Protein AF-A0A2N2IID2-F1 (afdb_monomer_lite)

Foldseek 3Di:
DAEPCRLVPWDFDDWQVVEDPQWTWEFDDYPPDPGTTTTTDGHDAAPFDFQAFDDALRNENGSAFDADPPDTTTRKHADPALVREDPPQSGQDDDPVGTMGYGDDDD

Radius of gyration: 13.84 Å; chains: 1; bounding box: 37×25×39 Å

pLDDT: mean 86.74, std 11.76, range [44.66, 97.44]

Sequence (107 aa):
TLPADTCGDLTECVESADCPSGFRCENLPVDGETFARACCMEGPRGCGAFGTACADEFDCDSGLCIARNDGQTYCTHQCDGPEDCADPIAECGDLFIMMVCVEPGAK

Structure (mmCIF, N/CA/C/O backbone):
data_AF-A0A2N2IID2-F1
#
_entry.id   AF-A0A2N2IID2-F1
#
loop_
_atom_site.group_PDB
_atom_site.id
_atom_site.type_symbol
_atom_site.label_atom_id
_atom_site.label_alt_id
_atom_site.label_comp_id
_atom_site.label_asym_id
_atom_site.label_entity_id
_atom_site.label_seq_id
_atom_site.pdbx_PDB_ins_code
_atom_site.Cartn_x
_atom_site.Cartn_y
_atom_site.Cartn_z
_atom_site.occupancy
_atom_site.B_iso_or_equiv
_atom_site.auth_seq_id
_atom_site.auth_comp_id
_atom_site.auth_asym_id
_atom_site.auth_atom_id
_atom_site.pdbx_PDB_model_num
ATOM 1 N N . THR A 1 1 ? 18.925 -0.065 -5.309 1.00 52.34 1 THR A N 1
ATOM 2 C CA . THR A 1 1 ? 18.105 1.126 -5.566 1.00 52.34 1 THR A CA 1
ATOM 3 C C . THR A 1 1 ? 18.056 1.356 -7.059 1.00 52.34 1 THR A C 1
ATOM 5 O O . THR A 1 1 ? 19.009 0.999 -7.750 1.00 52.34 1 THR A O 1
ATOM 8 N N . LEU A 1 2 ? 16.911 1.820 -7.553 1.00 58.31 2 LEU A N 1
ATOM 9 C CA . LEU A 1 2 ? 16.680 2.079 -8.975 1.00 58.31 2 LEU A CA 1
ATOM 10 C C . LEU A 1 2 ? 17.053 3.539 -9.324 1.00 58.31 2 LEU A C 1
ATOM 12 O O . LEU A 1 2 ? 17.010 4.387 -8.428 1.00 58.31 2 LEU A O 1
ATOM 16 N N . PRO A 1 3 ? 17.443 3.833 -10.585 1.00 59.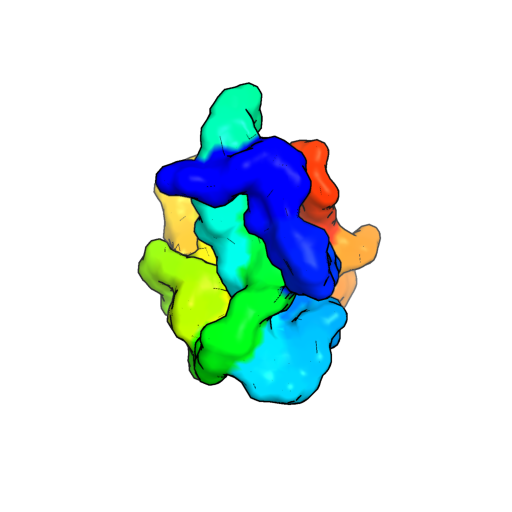91 3 PRO A N 1
ATOM 17 C CA . PRO A 1 3 ? 17.707 5.202 -11.055 1.00 59.91 3 PRO A CA 1
ATOM 18 C C . PRO A 1 3 ? 16.477 6.127 -10.909 1.00 59.91 3 PRO A C 1
ATOM 20 O O . PRO A 1 3 ? 15.365 5.640 -10.755 1.00 59.91 3 PRO A O 1
ATOM 23 N N . ALA A 1 4 ? 16.681 7.454 -10.937 1.00 52.62 4 ALA A N 1
ATOM 24 C CA . ALA A 1 4 ? 15.683 8.497 -10.602 1.00 52.62 4 ALA A CA 1
ATOM 25 C C . ALA A 1 4 ? 14.405 8.503 -11.478 1.00 52.62 4 ALA A C 1
ATOM 27 O O . ALA A 1 4 ? 13.360 9.047 -11.117 1.00 52.62 4 ALA A O 1
ATOM 28 N N . ASP A 1 5 ? 14.492 7.883 -12.641 1.00 61.06 5 ASP A N 1
ATOM 29 C CA . ASP A 1 5 ? 13.422 7.462 -13.528 1.00 61.06 5 ASP A CA 1
ATOM 30 C C . ASP A 1 5 ? 12.863 6.122 -13.020 1.00 61.06 5 ASP A C 1
ATOM 32 O O . ASP A 1 5 ? 12.938 5.108 -13.692 1.00 61.06 5 ASP A O 1
ATOM 36 N N . THR A 1 6 ? 12.361 6.103 -11.784 1.00 61.69 6 THR A N 1
ATOM 37 C CA . THR A 1 6 ? 12.287 4.903 -10.929 1.00 61.69 6 THR A CA 1
ATOM 38 C C . THR A 1 6 ? 11.333 3.808 -11.377 1.00 61.69 6 THR A C 1
ATOM 40 O O . THR A 1 6 ? 11.614 2.631 -11.162 1.00 61.69 6 THR A O 1
ATOM 43 N N . CYS A 1 7 ? 10.229 4.156 -12.030 1.00 66.31 7 CYS A N 1
ATOM 44 C CA . CYS A 1 7 ? 9.430 3.142 -12.712 1.00 66.31 7 CYS A CA 1
ATOM 45 C C . CYS A 1 7 ? 10.040 2.777 -14.083 1.00 66.31 7 CYS A C 1
ATOM 47 O O . CYS A 1 7 ? 9.710 1.749 -14.656 1.00 66.31 7 CYS A O 1
ATOM 49 N N . GLY A 1 8 ? 10.978 3.560 -14.612 1.00 66.56 8 GLY A N 1
ATOM 50 C CA . GLY A 1 8 ? 11.565 3.386 -15.938 1.00 66.56 8 GLY A CA 1
ATOM 51 C C . GLY A 1 8 ? 10.488 3.533 -17.007 1.00 66.56 8 GLY A C 1
ATOM 52 O O . GLY A 1 8 ? 9.829 4.566 -17.089 1.00 66.56 8 GLY A O 1
ATOM 53 N N . ASP A 1 9 ? 10.282 2.467 -17.780 1.00 62.78 9 ASP A N 1
ATOM 54 C CA . ASP A 1 9 ? 9.164 2.318 -18.724 1.00 62.78 9 ASP A CA 1
ATOM 55 C C . ASP A 1 9 ? 7.850 1.855 -18.050 1.00 62.78 9 ASP A C 1
ATOM 57 O O . ASP A 1 9 ? 6.824 1.707 -18.718 1.00 62.78 9 ASP A O 1
ATOM 61 N N . LEU A 1 10 ? 7.865 1.564 -16.745 1.00 67.00 10 LEU A N 1
ATOM 62 C CA . LEU A 1 10 ? 6.700 1.094 -15.995 1.00 67.00 10 LEU A CA 1
ATOM 63 C C . LEU A 1 10 ? 5.790 2.258 -15.596 1.00 67.00 10 LEU A C 1
ATOM 65 O O . LEU A 1 10 ? 6.202 3.410 -15.473 1.00 67.00 10 LEU A O 1
ATOM 69 N N . THR A 1 11 ? 4.519 1.935 -15.381 1.00 80.75 11 THR A N 1
ATOM 70 C CA . THR A 1 11 ? 3.489 2.899 -14.978 1.00 80.75 11 THR A CA 1
ATOM 71 C C . THR A 1 11 ? 3.502 3.070 -13.460 1.00 80.75 11 THR A C 1
ATOM 73 O O . THR A 1 11 ? 3.574 2.077 -12.736 1.00 80.75 11 THR A O 1
ATOM 76 N N . GLU A 1 12 ? 3.446 4.314 -12.983 1.00 87.00 12 GLU A N 1
ATOM 77 C CA . GLU A 1 12 ? 3.178 4.608 -11.569 1.00 87.00 12 GLU A CA 1
ATOM 78 C C . GLU A 1 12 ? 1.774 4.128 -11.194 1.00 87.00 12 GLU A C 1
ATOM 80 O O . GLU A 1 12 ? 0.855 4.171 -12.012 1.00 87.00 12 GLU A O 1
ATOM 85 N N . CYS A 1 13 ? 1.604 3.677 -9.961 1.00 89.75 13 CYS A N 1
ATOM 86 C CA . CYS A 1 13 ? 0.326 3.183 -9.462 1.00 89.75 13 CYS A CA 1
ATOM 87 C C . CYS A 1 13 ? 0.104 3.635 -8.030 1.00 89.75 13 CYS A C 1
ATOM 89 O O . CYS A 1 13 ? 1.043 4.027 -7.337 1.00 89.75 13 CYS A O 1
ATOM 91 N N . VAL A 1 14 ? -1.143 3.551 -7.586 1.00 89.19 14 VAL A N 1
ATOM 92 C CA . VAL A 1 14 ? -1.470 3.631 -6.170 1.00 89.19 14 VAL A CA 1
ATOM 93 C C . VAL A 1 14 ? -1.837 2.252 -5.648 1.00 89.19 14 VAL 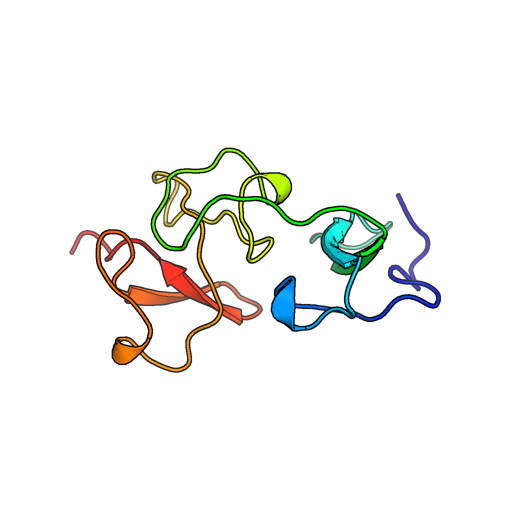A C 1
ATOM 95 O O . VAL A 1 14 ? -1.305 1.817 -4.633 1.00 89.19 14 VAL A O 1
ATOM 98 N N . GLU A 1 15 ? -2.699 1.541 -6.360 1.00 92.81 15 GLU A N 1
ATOM 99 C CA . GLU A 1 15 ? -3.096 0.183 -6.030 1.00 92.81 15 GLU A CA 1
ATOM 100 C C . GLU A 1 15 ? -2.964 -0.733 -7.241 1.00 92.81 15 GLU A C 1
ATOM 102 O O . GLU A 1 15 ? -2.853 -0.320 -8.395 1.00 92.81 15 GLU A O 1
ATOM 107 N N . SER A 1 16 ? -2.969 -2.036 -6.994 1.00 94.44 16 SER A N 1
ATOM 108 C CA . SER A 1 16 ? -2.818 -3.035 -8.045 1.00 94.44 16 SER A CA 1
ATOM 109 C C . SER A 1 16 ? -3.938 -2.954 -9.082 1.00 94.44 16 SER A C 1
ATOM 111 O O . SER A 1 16 ? -3.722 -3.377 -10.214 1.00 94.44 16 SER A O 1
ATOM 113 N N . ALA A 1 17 ? -5.108 -2.400 -8.742 1.00 92.19 17 ALA A N 1
ATOM 114 C CA . ALA A 1 17 ? -6.193 -2.169 -9.693 1.00 92.19 17 ALA A CA 1
ATOM 115 C C . ALA A 1 17 ? -5.838 -1.142 -10.786 1.00 92.19 17 ALA A C 1
ATOM 117 O O . ALA A 1 17 ? -6.350 -1.273 -11.899 1.00 92.19 17 ALA A O 1
ATOM 118 N N . ASP A 1 18 ? -4.909 -0.216 -10.520 1.00 91.56 18 ASP A N 1
ATOM 119 C CA . ASP A 1 18 ? -4.391 0.740 -11.512 1.00 91.56 18 ASP A CA 1
ATOM 120 C C . ASP A 1 18 ? -3.510 0.063 -12.568 1.00 91.56 18 ASP A C 1
ATOM 122 O O . ASP A 1 18 ? -3.280 0.593 -13.658 1.00 91.56 18 ASP A O 1
ATOM 126 N N . CYS A 1 19 ? -3.002 -1.129 -12.252 1.00 91.94 19 CYS A N 1
ATOM 127 C CA . CYS A 1 19 ? -2.072 -1.849 -13.097 1.00 91.94 19 CYS A CA 1
ATOM 128 C C . CYS A 1 19 ? -2.776 -2.774 -14.103 1.00 91.94 19 CYS A C 1
ATOM 130 O O . CYS A 1 19 ? -3.820 -3.369 -13.801 1.00 91.94 19 CYS A O 1
ATOM 132 N N . PRO A 1 20 ? -2.168 -2.994 -15.287 1.00 91.38 20 PRO A N 1
ATOM 133 C CA . PRO A 1 20 ? -2.634 -3.997 -16.237 1.00 91.38 20 PRO A CA 1
ATOM 134 C C . PRO A 1 20 ? -2.762 -5.397 -15.617 1.00 91.38 20 PRO A C 1
ATOM 136 O O . PRO A 1 20 ? -2.134 -5.735 -14.612 1.00 91.38 20 PRO A O 1
ATOM 139 N N . SER A 1 21 ? -3.550 -6.261 -16.258 1.00 89.50 21 SER A N 1
ATOM 140 C CA . SER A 1 21 ? -3.647 -7.664 -15.841 1.00 89.50 21 SER A CA 1
ATOM 141 C C . SER A 1 21 ? -2.274 -8.349 -15.891 1.00 89.50 21 SER A C 1
ATOM 143 O O . SER A 1 21 ? -1.535 -8.182 -16.859 1.00 89.50 21 SER A O 1
ATOM 145 N N . GLY A 1 22 ? -1.945 -9.123 -14.851 1.00 88.69 22 GLY A N 1
ATOM 146 C CA . GLY A 1 22 ? -0.627 -9.751 -14.684 1.00 88.69 22 GLY A CA 1
ATOM 147 C C . GLY A 1 22 ? 0.411 -8.878 -13.968 1.00 88.69 22 GLY A C 1
ATOM 148 O O . GLY A 1 22 ? 1.543 -9.324 -13.790 1.00 88.69 22 GLY A O 1
ATOM 149 N N . PHE A 1 23 ? 0.027 -7.671 -13.543 1.00 93.44 23 PHE A N 1
ATOM 150 C CA . PHE A 1 23 ? 0.863 -6.752 -12.775 1.00 93.44 23 PHE A CA 1
ATOM 151 C C . PHE A 1 23 ? 0.241 -6.452 -11.403 1.00 93.44 23 PHE A C 1
ATOM 153 O O . PHE A 1 23 ? -0.983 -6.527 -11.213 1.00 93.44 23 PHE A O 1
ATOM 160 N N . ARG A 1 24 ? 1.109 -6.079 -10.460 1.00 94.19 24 ARG A N 1
ATOM 161 C CA . ARG A 1 24 ? 0.775 -5.591 -9.117 1.00 94.19 24 ARG A CA 1
ATOM 162 C C . ARG A 1 24 ? 1.429 -4.240 -8.869 1.00 94.19 24 ARG A C 1
ATOM 164 O O . ARG A 1 24 ? 2.455 -3.942 -9.478 1.00 94.19 24 ARG A O 1
ATOM 171 N N . CYS A 1 25 ? 0.865 -3.467 -7.955 1.00 93.12 25 CYS A N 1
ATOM 172 C CA . CYS A 1 25 ? 1.512 -2.260 -7.470 1.00 93.12 25 CYS A CA 1
ATOM 173 C C . CYS A 1 25 ? 2.510 -2.624 -6.364 1.00 93.12 25 CYS A C 1
ATOM 175 O O . CYS A 1 25 ? 2.160 -3.353 -5.439 1.00 93.12 25 CYS A O 1
ATOM 177 N N . GLU A 1 26 ? 3.759 -2.182 -6.495 1.00 91.31 26 GLU A N 1
ATOM 178 C CA . GLU A 1 26 ? 4.844 -2.497 -5.558 1.00 91.31 26 GLU A CA 1
ATOM 179 C C . GLU A 1 26 ? 5.645 -1.238 -5.224 1.00 91.31 26 GLU A C 1
ATOM 181 O O . GLU A 1 26 ? 5.988 -0.465 -6.123 1.00 91.31 26 GLU A O 1
ATOM 186 N N . ASN A 1 27 ? 5.969 -1.048 -3.941 1.00 88.44 27 ASN A N 1
ATOM 187 C CA . ASN A 1 27 ? 6.771 0.079 -3.479 1.00 88.44 27 ASN A CA 1
ATOM 188 C C . ASN A 1 27 ? 8.264 -0.206 -3.667 1.00 88.44 27 ASN A C 1
ATOM 190 O O . ASN A 1 27 ? 8.866 -1.016 -2.962 1.00 88.44 27 ASN A O 1
ATOM 194 N N . LEU A 1 28 ? 8.899 0.506 -4.596 1.00 86.00 28 LEU A N 1
ATOM 195 C CA . LEU A 1 28 ? 10.305 0.317 -4.935 1.00 86.00 28 LEU A CA 1
ATOM 196 C C . LEU A 1 28 ? 11.190 1.409 -4.314 1.00 86.00 28 LEU A C 1
ATOM 198 O O . LEU A 1 28 ? 10.885 2.601 -4.430 1.00 86.00 28 LEU A O 1
ATOM 202 N N . PRO A 1 29 ? 12.329 1.046 -3.693 1.00 82.69 29 PRO A N 1
ATOM 203 C CA . PRO A 1 29 ? 13.276 2.022 -3.171 1.00 82.69 29 PRO A CA 1
ATOM 204 C C . PRO A 1 29 ? 14.015 2.746 -4.308 1.00 82.69 29 PRO A C 1
ATOM 206 O O . PRO A 1 29 ? 14.665 2.118 -5.157 1.00 82.69 29 PRO A O 1
ATOM 209 N N . VAL A 1 30 ? 13.981 4.078 -4.267 1.00 78.19 30 VAL A N 1
ATOM 210 C CA . VAL A 1 30 ? 14.600 4.978 -5.255 1.00 78.19 30 VAL A CA 1
ATOM 211 C C . VAL A 1 30 ? 15.887 5.586 -4.706 1.00 78.19 30 VAL A C 1
ATOM 213 O O . VAL A 1 30 ? 15.924 6.019 -3.554 1.00 78.19 30 VAL A O 1
ATOM 216 N N . ASP A 1 31 ? 16.942 5.674 -5.521 1.00 77.12 31 ASP A N 1
ATOM 217 C CA . ASP A 1 31 ? 18.132 6.437 -5.129 1.00 77.12 31 ASP A CA 1
ATOM 218 C C . ASP A 1 31 ? 17.811 7.935 -5.003 1.00 77.12 31 ASP A C 1
ATOM 220 O O . ASP A 1 31 ? 17.427 8.592 -5.967 1.00 77.12 31 ASP A O 1
ATOM 224 N N . GLY A 1 32 ? 18.037 8.499 -3.814 1.00 77.38 32 GLY A N 1
ATOM 225 C CA . GLY A 1 32 ? 17.901 9.937 -3.563 1.00 77.38 32 GLY A CA 1
ATOM 226 C C . GLY A 1 32 ? 16.501 10.406 -3.155 1.00 77.38 32 GLY A C 1
ATOM 227 O O . GLY A 1 32 ? 16.360 11.576 -2.798 1.00 77.38 32 GLY A O 1
ATOM 228 N N . GLU A 1 33 ? 15.497 9.526 -3.129 1.00 78.19 33 GLU A N 1
ATOM 229 C CA . GLU A 1 33 ? 14.186 9.831 -2.545 1.00 78.19 33 GLU A CA 1
ATOM 230 C C . GLU A 1 33 ? 14.092 9.304 -1.110 1.00 78.19 33 GLU A C 1
ATOM 232 O O . GLU A 1 33 ? 14.697 8.300 -0.738 1.00 78.19 33 GLU A O 1
ATOM 237 N N . THR A 1 34 ? 13.342 10.023 -0.274 1.00 77.38 34 THR A N 1
ATOM 238 C CA . THR A 1 34 ? 13.095 9.614 1.121 1.00 77.38 34 THR A CA 1
ATOM 239 C C . THR A 1 34 ? 11.992 8.557 1.220 1.00 77.38 34 THR A C 1
ATOM 241 O O . THR A 1 34 ? 11.920 7.839 2.213 1.00 77.38 34 THR A O 1
ATOM 244 N N . PHE A 1 35 ? 11.153 8.447 0.189 1.00 75.94 35 PHE A N 1
ATOM 245 C CA . PHE A 1 35 ? 10.003 7.551 0.138 1.00 75.94 35 PHE A CA 1
ATOM 246 C C . PHE A 1 35 ? 10.139 6.591 -1.044 1.00 75.94 35 PHE A C 1
ATOM 248 O O . PHE A 1 35 ? 10.807 6.904 -2.030 1.00 75.94 35 PHE A O 1
ATOM 255 N N . ALA A 1 36 ? 9.539 5.409 -0.921 1.00 82.44 36 ALA A N 1
ATOM 256 C CA . ALA A 1 36 ? 9.454 4.467 -2.028 1.00 82.44 36 ALA A CA 1
ATOM 257 C C . ALA A 1 36 ? 8.479 4.986 -3.097 1.00 82.44 36 ALA A C 1
ATOM 259 O O . ALA A 1 36 ? 7.513 5.682 -2.780 1.00 82.44 36 ALA A O 1
ATOM 260 N N . ARG A 1 37 ? 8.736 4.631 -4.357 1.00 84.50 37 ARG A N 1
ATOM 261 C CA . ARG A 1 37 ? 7.848 4.911 -5.491 1.00 84.50 37 ARG A CA 1
ATOM 262 C C . ARG A 1 37 ? 7.039 3.656 -5.795 1.00 84.50 37 ARG A C 1
ATOM 264 O O . ARG A 1 37 ? 7.626 2.592 -5.968 1.00 84.50 37 ARG A O 1
ATOM 271 N N . ALA A 1 38 ? 5.723 3.783 -5.890 1.00 88.44 38 ALA A N 1
ATOM 272 C CA . ALA A 1 38 ? 4.847 2.680 -6.254 1.00 88.44 38 ALA A CA 1
ATOM 273 C C . ALA A 1 38 ? 4.775 2.518 -7.787 1.00 88.44 38 ALA A C 1
ATOM 275 O O . ALA A 1 38 ? 4.406 3.453 -8.501 1.00 88.44 38 ALA A O 1
ATOM 276 N N . CYS A 1 39 ? 5.155 1.343 -8.299 1.00 90.56 39 CYS A N 1
ATOM 277 C CA . CYS A 1 39 ? 5.200 1.043 -9.736 1.00 90.56 39 CYS A CA 1
ATOM 278 C C . CYS A 1 39 ? 4.476 -0.270 -10.066 1.00 90.56 39 CYS A C 1
ATOM 280 O O . CYS A 1 39 ? 4.494 -1.220 -9.280 1.00 90.56 39 CYS A O 1
ATOM 282 N N . CYS A 1 40 ? 3.895 -0.356 -11.266 1.00 92.38 40 CYS A N 1
ATOM 283 C CA . CYS A 1 40 ? 3.306 -1.588 -11.780 1.00 92.38 40 CYS A CA 1
ATOM 284 C C . CYS A 1 40 ? 4.391 -2.599 -12.159 1.00 92.38 40 CYS A C 1
ATOM 286 O O . CYS A 1 40 ? 5.005 -2.500 -13.222 1.00 92.38 40 CYS A O 1
ATOM 288 N N . MET A 1 41 ? 4.588 -3.601 -11.308 1.00 91.62 41 MET A N 1
ATOM 289 C CA . MET A 1 41 ? 5.564 -4.674 -11.482 1.00 91.62 41 MET A CA 1
ATOM 290 C C . MET A 1 41 ? 4.889 -5.956 -11.959 1.00 91.62 41 MET A C 1
ATOM 292 O O . MET A 1 41 ? 3.811 -6.319 -11.482 1.00 91.62 41 MET A O 1
ATOM 296 N N . GLU A 1 42 ? 5.523 -6.667 -12.893 1.00 91.69 42 GLU A N 1
ATOM 297 C CA . GLU A 1 42 ? 5.024 -7.964 -13.354 1.00 91.69 42 GLU A CA 1
ATOM 298 C C . GLU A 1 42 ? 5.007 -8.966 -12.189 1.00 91.69 42 GLU A C 1
ATOM 300 O O . GLU A 1 42 ? 5.971 -9.097 -11.426 1.00 91.69 42 GLU A O 1
ATOM 305 N N . GLY A 1 43 ? 3.892 -9.679 -12.039 1.00 90.81 43 GLY A N 1
ATOM 306 C CA . GLY A 1 43 ? 3.740 -10.749 -11.063 1.00 90.81 43 GLY A CA 1
ATOM 307 C C . GLY A 1 43 ? 2.354 -10.804 -10.421 1.00 90.81 43 GLY A C 1
ATOM 308 O O . GLY A 1 43 ? 1.498 -9.953 -10.674 1.00 90.81 43 GLY A O 1
ATOM 309 N N . PRO A 1 44 ? 2.111 -11.844 -9.608 1.00 92.81 44 PRO A N 1
ATOM 310 C CA . PRO A 1 44 ? 0.806 -12.071 -9.007 1.00 92.81 44 PRO A CA 1
ATOM 311 C C . PRO A 1 44 ? 0.485 -11.002 -7.961 1.00 92.81 44 PRO A C 1
ATOM 313 O O . PRO A 1 44 ? 1.363 -10.590 -7.208 1.00 92.81 44 PRO A O 1
ATOM 316 N N . ARG A 1 45 ? -0.785 -10.600 -7.887 1.00 94.31 45 ARG A N 1
ATOM 317 C CA . ARG A 1 45 ? -1.315 -9.810 -6.768 1.00 94.31 45 ARG A CA 1
ATOM 318 C C . ARG A 1 45 ? -1.454 -10.688 -5.525 1.00 94.31 45 ARG A C 1
ATOM 320 O O . ARG A 1 45 ? -1.495 -11.919 -5.634 1.00 94.31 45 ARG A O 1
ATOM 327 N N . GLY A 1 46 ? -1.550 -10.050 -4.364 1.00 94.94 46 GLY A N 1
ATOM 328 C CA . GLY A 1 46 ? -1.919 -10.742 -3.139 1.00 94.94 46 GLY A CA 1
ATOM 329 C C . GLY A 1 46 ? -3.341 -11.298 -3.198 1.00 94.94 46 GLY A C 1
ATOM 330 O O . GLY A 1 46 ? -4.106 -11.027 -4.119 1.00 94.94 46 GLY A O 1
ATOM 331 N N . CYS A 1 47 ? -3.694 -12.123 -2.217 1.00 96.06 47 CYS A N 1
ATOM 332 C CA . CYS A 1 47 ? -5.026 -12.740 -2.129 1.00 96.06 47 CYS A CA 1
ATOM 333 C C . CYS A 1 47 ? -5.862 -12.178 -0.969 1.00 96.06 47 CYS A C 1
ATOM 335 O O . CYS A 1 47 ? -7.030 -12.538 -0.815 1.00 96.06 47 CYS A O 1
ATOM 337 N N . GLY A 1 48 ? -5.257 -11.346 -0.123 1.00 96.94 48 GLY A N 1
ATOM 338 C CA . GLY A 1 48 ? -5.878 -10.695 1.018 1.00 96.94 48 GLY A CA 1
ATOM 339 C C . GLY A 1 48 ? -6.909 -9.678 0.556 1.00 96.94 48 GLY A C 1
ATOM 340 O O . GLY A 1 48 ? -6.591 -8.735 -0.168 1.00 96.94 48 GLY A O 1
ATOM 341 N N . ALA A 1 49 ? -8.152 -9.888 0.980 1.00 96.50 49 ALA A N 1
ATOM 342 C CA . ALA A 1 49 ? -9.243 -8.961 0.730 1.00 96.50 49 ALA A CA 1
ATOM 343 C C . ALA A 1 49 ? -9.164 -7.756 1.677 1.00 96.50 49 ALA A C 1
ATOM 345 O O . ALA A 1 49 ? -8.508 -7.812 2.721 1.00 96.50 49 ALA A O 1
ATOM 346 N N . PHE A 1 50 ? -9.893 -6.694 1.342 1.00 96.44 50 PHE A N 1
ATOM 347 C CA . PHE A 1 50 ? -10.082 -5.529 2.204 1.00 96.44 50 PHE A CA 1
ATOM 348 C C . PHE A 1 50 ? -10.360 -5.905 3.672 1.00 96.44 50 PHE A C 1
ATOM 350 O O . PHE A 1 50 ? -11.146 -6.813 3.953 1.00 96.44 50 PHE A O 1
ATOM 357 N N . GLY A 1 51 ? -9.709 -5.206 4.605 1.00 95.69 51 GLY A N 1
ATOM 358 C CA . GLY A 1 51 ? -9.881 -5.385 6.047 1.00 95.69 51 GLY A CA 1
ATOM 359 C C . GLY A 1 51 ? -9.203 -6.628 6.632 1.00 95.69 51 GLY A C 1
ATOM 360 O O . GLY A 1 51 ? -9.302 -6.869 7.835 1.00 95.69 51 GLY A O 1
ATOM 361 N N . THR A 1 52 ? -8.501 -7.424 5.820 1.00 97.31 52 THR A N 1
ATOM 362 C CA . THR A 1 52 ? -7.712 -8.565 6.311 1.00 97.31 52 THR A CA 1
ATOM 363 C C . THR A 1 52 ? -6.369 -8.076 6.843 1.00 97.31 52 THR A C 1
ATOM 365 O O . THR A 1 52 ? -5.756 -7.205 6.234 1.00 97.31 52 THR A O 1
ATOM 368 N N . ALA A 1 53 ? -5.888 -8.627 7.959 1.00 96.50 53 ALA A N 1
ATOM 369 C CA . ALA A 1 53 ? -4.540 -8.330 8.441 1.00 96.50 53 ALA A CA 1
ATOM 370 C C . ALA A 1 53 ? -3.482 -8.813 7.432 1.00 96.50 53 ALA A C 1
ATOM 372 O O . ALA A 1 53 ? -3.638 -9.881 6.837 1.00 96.50 53 ALA A O 1
ATOM 373 N N . CYS A 1 54 ? -2.411 -8.043 7.273 1.00 96.94 54 CYS A N 1
ATOM 374 C CA . CYS A 1 54 ? -1.331 -8.303 6.318 1.00 96.94 54 CYS A CA 1
ATOM 375 C C . CYS A 1 54 ? 0.029 -7.966 6.935 1.00 96.94 54 CYS A C 1
ATOM 377 O O . CYS A 1 54 ? 0.097 -7.186 7.887 1.00 96.94 54 CYS A O 1
ATOM 379 N N . ALA A 1 55 ? 1.103 -8.555 6.419 1.00 95.31 55 ALA A N 1
ATOM 380 C CA . ALA A 1 55 ? 2.474 -8.247 6.811 1.00 95.31 55 ALA A CA 1
ATOM 381 C C . ALA A 1 55 ? 3.150 -7.274 5.833 1.00 95.31 55 ALA A C 1
ATOM 383 O O . ALA A 1 55 ? 3.932 -6.431 6.272 1.00 95.31 55 ALA A O 1
ATOM 384 N N . ASP A 1 56 ? 2.839 -7.381 4.541 1.00 93.62 56 ASP A N 1
ATOM 385 C CA . ASP A 1 56 ? 3.369 -6.520 3.482 1.00 93.62 56 ASP A CA 1
ATOM 386 C C . ASP A 1 56 ? 2.380 -6.363 2.311 1.00 93.62 56 ASP A C 1
ATOM 388 O O . ASP A 1 56 ? 1.304 -6.969 2.293 1.00 93.62 56 ASP A O 1
ATOM 392 N N . GLU A 1 57 ? 2.710 -5.507 1.337 1.00 92.88 57 GLU A N 1
ATOM 393 C CA . GLU A 1 57 ? 1.855 -5.248 0.172 1.00 92.88 57 GLU A CA 1
ATOM 394 C C . GLU A 1 57 ? 1.523 -6.494 -0.661 1.00 92.88 57 GLU A C 1
ATOM 396 O O . GLU A 1 57 ? 0.473 -6.530 -1.305 1.00 92.88 57 GLU A O 1
ATOM 401 N N . PHE A 1 58 ? 2.369 -7.527 -0.655 1.00 94.88 58 PHE A N 1
ATOM 402 C CA . PHE A 1 58 ? 2.177 -8.718 -1.480 1.00 94.88 58 PHE A CA 1
ATOM 403 C C . PHE A 1 58 ? 1.131 -9.670 -0.905 1.00 94.88 58 PHE A C 1
ATOM 405 O O . PHE A 1 58 ? 0.664 -10.561 -1.616 1.00 94.88 58 PHE A O 1
ATOM 412 N N . ASP A 1 59 ? 0.716 -9.465 0.344 1.00 96.94 59 ASP A N 1
ATOM 413 C CA . ASP A 1 59 ? -0.403 -10.191 0.932 1.00 96.94 59 ASP A CA 1
ATOM 414 C C . ASP A 1 59 ? -1.748 -9.723 0.365 1.00 96.94 59 ASP A C 1
ATOM 416 O O . ASP A 1 59 ? -2.684 -10.519 0.279 1.00 96.94 59 ASP A O 1
ATOM 420 N N . CYS A 1 60 ? -1.857 -8.462 -0.059 1.00 97.44 60 CYS A N 1
ATOM 421 C CA . CYS A 1 60 ? -3.124 -7.813 -0.391 1.00 97.44 60 CYS A CA 1
ATOM 422 C C . CYS A 1 60 ? -3.409 -7.805 -1.894 1.00 97.44 60 CYS A C 1
ATOM 424 O O . CYS A 1 60 ? -2.538 -7.487 -2.702 1.00 97.44 60 CYS A O 1
ATOM 426 N N . ASP A 1 61 ? -4.654 -8.090 -2.290 1.00 96.06 61 ASP A N 1
ATOM 427 C CA . ASP A 1 61 ? -5.067 -7.994 -3.703 1.00 96.06 61 ASP A CA 1
ATOM 428 C C . ASP A 1 61 ? -4.910 -6.566 -4.247 1.00 96.06 61 ASP A C 1
ATOM 430 O O . ASP A 1 61 ? -4.523 -6.362 -5.398 1.00 96.06 61 ASP A O 1
ATOM 434 N N . SER A 1 62 ? -5.109 -5.570 -3.383 1.00 95.19 62 SER A N 1
ATOM 435 C CA . SER A 1 62 ? -4.879 -4.160 -3.687 1.00 95.19 62 SER A CA 1
ATOM 436 C C . SER A 1 62 ? -3.403 -3.773 -3.770 1.00 95.19 62 SER A C 1
ATOM 438 O O . SER A 1 62 ? -3.090 -2.733 -4.333 1.00 95.19 62 SER A O 1
ATOM 440 N N . GLY A 1 63 ? -2.462 -4.565 -3.250 1.00 95.19 63 GLY A N 1
ATO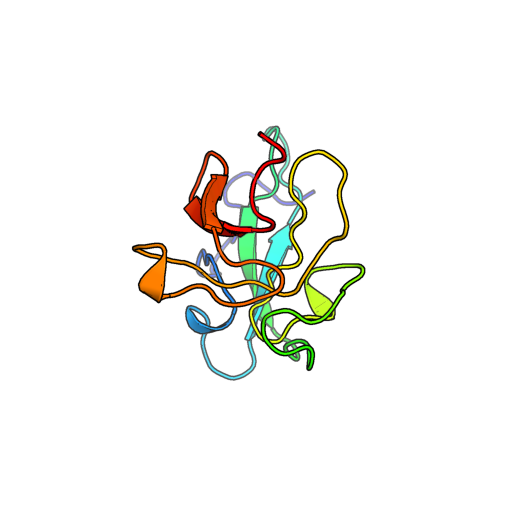M 441 C CA . GLY A 1 63 ? -1.072 -4.119 -3.087 1.00 95.19 63 GLY A CA 1
ATOM 442 C C . GLY A 1 63 ? -0.879 -3.060 -1.992 1.00 95.19 63 GLY A C 1
ATOM 443 O O . GLY A 1 63 ? 0.159 -2.409 -1.952 1.00 95.19 63 GLY A O 1
ATOM 444 N N . LEU A 1 64 ? -1.867 -2.849 -1.115 1.00 94.19 64 LEU A N 1
ATOM 445 C CA . LEU A 1 64 ? -1.792 -1.866 -0.034 1.00 94.19 64 LEU A CA 1
ATOM 446 C C . LEU A 1 64 ? -1.965 -2.549 1.320 1.00 94.19 64 LEU A C 1
ATOM 448 O O . LEU A 1 64 ? -3.066 -2.979 1.659 1.00 94.19 64 LEU A O 1
ATOM 452 N N . CYS A 1 65 ? -0.883 -2.600 2.098 1.00 94.81 65 CYS A N 1
ATOM 453 C CA . CYS A 1 65 ? -0.863 -3.111 3.465 1.00 94.81 65 CYS A CA 1
ATOM 454 C C . CYS A 1 65 ? -0.463 -1.994 4.431 1.00 94.81 65 CYS A C 1
ATOM 456 O O . CYS A 1 65 ? 0.711 -1.648 4.553 1.00 94.81 65 CYS A O 1
ATOM 458 N N . ILE A 1 66 ? -1.450 -1.375 5.076 1.00 91.81 66 ILE A N 1
ATOM 459 C CA . ILE A 1 66 ? -1.265 -0.090 5.757 1.00 91.81 66 ILE A CA 1
ATOM 460 C C . ILE A 1 66 ? -1.818 -0.152 7.180 1.00 91.81 66 ILE A C 1
ATOM 462 O O . ILE A 1 66 ? -2.877 -0.726 7.427 1.00 91.81 66 ILE A O 1
ATOM 466 N N . ALA A 1 67 ? -1.094 0.462 8.116 1.00 88.06 67 ALA A N 1
ATOM 467 C CA . ALA A 1 6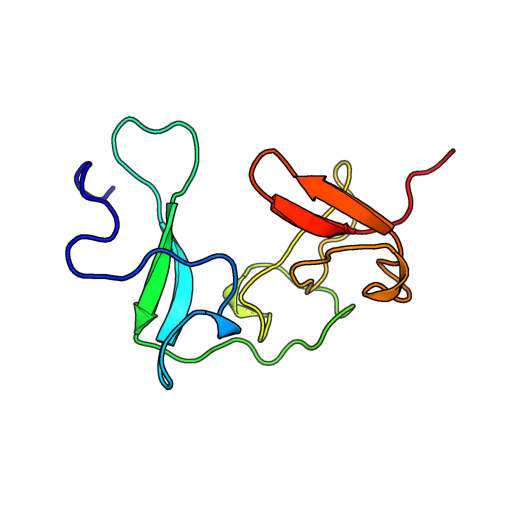7 ? -1.517 0.684 9.496 1.00 88.06 67 ALA A CA 1
ATOM 468 C C . ALA A 1 67 ? -1.691 2.177 9.774 1.00 88.06 67 ALA A C 1
ATOM 470 O O . ALA A 1 67 ? -1.077 3.027 9.124 1.00 88.06 67 ALA A O 1
ATOM 471 N N . ARG A 1 68 ? -2.455 2.495 10.821 1.00 84.50 68 ARG A N 1
ATOM 472 C CA . ARG A 1 68 ? -2.488 3.838 11.402 1.00 84.50 68 ARG A CA 1
ATOM 473 C C . ARG A 1 68 ? -1.769 3.860 12.744 1.00 84.50 68 ARG A C 1
ATOM 475 O O . ARG A 1 68 ? -2.067 3.034 13.594 1.00 84.50 68 ARG A O 1
ATOM 482 N N . ASN A 1 69 ? -0.895 4.848 12.960 1.00 77.56 69 ASN A N 1
ATOM 483 C CA . ASN A 1 69 ? -0.244 5.124 14.252 1.00 77.56 69 ASN A CA 1
ATOM 484 C C . ASN A 1 69 ? 0.325 3.863 14.942 1.00 77.56 69 ASN A C 1
ATOM 486 O O . ASN A 1 69 ? -0.091 3.530 16.050 1.00 77.56 69 ASN A O 1
ATOM 490 N N . ASP A 1 70 ? 1.243 3.160 14.269 1.00 82.06 70 ASP A N 1
ATOM 491 C CA . ASP A 1 70 ? 1.876 1.908 14.733 1.00 82.06 70 ASP A CA 1
ATOM 492 C C . ASP A 1 70 ? 0.892 0.761 15.067 1.00 82.06 70 ASP A C 1
ATOM 494 O O . ASP A 1 70 ? 1.256 -0.206 15.741 1.00 82.06 70 ASP A O 1
ATOM 498 N N . GLY A 1 71 ? -0.360 0.869 14.611 1.00 84.25 71 GLY A N 1
ATOM 499 C CA . GLY A 1 71 ? -1.408 -0.135 14.771 1.00 84.25 71 GLY A CA 1
ATOM 500 C C . GLY A 1 71 ? -1.222 -1.372 13.893 1.00 84.25 71 GLY A C 1
ATOM 501 O O . GLY A 1 71 ? -0.191 -1.575 13.248 1.00 84.25 71 GLY A O 1
ATOM 502 N N . GLN A 1 72 ? -2.252 -2.218 13.865 1.00 91.44 72 GLN A N 1
ATOM 503 C CA . GLN A 1 72 ? -2.263 -3.391 12.996 1.00 91.44 72 GLN A CA 1
ATOM 504 C C . GLN A 1 72 ? -2.376 -2.934 11.536 1.00 91.44 72 GLN A C 1
ATOM 506 O O . GLN A 1 72 ? -3.187 -2.078 11.189 1.00 91.44 72 GLN A O 1
ATOM 511 N N . THR A 1 73 ? -1.557 -3.519 10.669 1.00 93.88 73 THR A N 1
ATOM 512 C CA . THR A 1 73 ? -1.643 -3.334 9.221 1.00 93.88 73 THR A CA 1
ATOM 513 C C . THR A 1 73 ? -2.785 -4.161 8.645 1.00 93.88 73 THR A C 1
ATOM 515 O O . THR A 1 73 ? -2.934 -5.342 8.984 1.00 93.88 73 THR A O 1
ATOM 518 N N . TYR A 1 74 ? -3.561 -3.554 7.749 1.00 96.38 74 TYR A N 1
ATOM 519 C CA . TYR A 1 74 ? -4.639 -4.213 7.021 1.00 96.38 74 TYR A CA 1
ATOM 520 C C . TYR A 1 74 ? -4.531 -3.967 5.522 1.00 96.38 74 TYR A C 1
ATOM 522 O O . TYR A 1 74 ? -4.054 -2.920 5.074 1.00 96.38 74 TYR A O 1
ATOM 530 N N . CYS A 1 75 ? -5.037 -4.931 4.757 1.00 97.31 75 CYS A N 1
ATOM 531 C CA . CYS A 1 75 ? -5.292 -4.760 3.344 1.00 97.31 75 CYS A CA 1
ATOM 532 C C . CYS A 1 75 ? -6.341 -3.672 3.147 1.00 97.31 75 CYS A C 1
ATOM 534 O O . CYS A 1 75 ? -7.474 -3.801 3.615 1.00 97.31 75 CYS A O 1
ATOM 536 N N . THR A 1 76 ? -5.955 -2.607 2.459 1.00 95.62 76 THR A N 1
ATOM 537 C CA . THR A 1 76 ? -6.781 -1.414 2.245 1.00 95.62 76 THR A CA 1
ATOM 538 C C . THR A 1 76 ? -6.878 -1.067 0.758 1.00 95.62 76 THR A C 1
ATOM 540 O O . THR A 1 76 ? -6.317 -1.775 -0.074 1.00 95.62 76 THR A O 1
ATOM 543 N N . HIS A 1 77 ? -7.608 -0.015 0.412 1.00 94.88 77 HIS A N 1
ATOM 544 C CA . HIS A 1 77 ? -7.711 0.546 -0.936 1.00 94.88 77 HIS A CA 1
ATOM 545 C C . HIS A 1 77 ? -7.827 2.072 -0.854 1.00 94.88 77 HIS A C 1
ATOM 547 O O . HIS A 1 77 ? -8.006 2.632 0.238 1.00 94.88 77 HIS A O 1
ATOM 553 N N . GLN A 1 78 ? -7.740 2.744 -2.005 1.00 93.81 78 GLN A N 1
ATOM 554 C CA . GLN A 1 78 ? -8.030 4.176 -2.071 1.00 93.81 78 GLN A CA 1
ATOM 555 C C . GLN A 1 78 ? -9.482 4.474 -1.708 1.00 93.81 78 GLN A C 1
ATOM 557 O O . GLN A 1 78 ? -10.389 3.737 -2.088 1.00 93.81 78 GLN A O 1
ATOM 562 N N . CYS A 1 79 ? -9.711 5.575 -1.007 1.00 94.50 79 CYS A N 1
ATOM 563 C CA . CYS A 1 79 ? -11.052 6.039 -0.671 1.00 94.50 79 CYS A CA 1
ATOM 564 C C . CYS A 1 79 ? -11.215 7.514 -1.035 1.00 94.50 79 CYS A C 1
ATOM 566 O O . CYS A 1 79 ? -10.284 8.305 -0.887 1.00 94.50 79 CYS A O 1
ATOM 568 N N . ASP A 1 80 ? -12.416 7.885 -1.466 1.00 93.44 80 ASP A N 1
ATOM 569 C CA . ASP A 1 80 ? -12.827 9.274 -1.660 1.00 93.44 80 ASP A CA 1
ATOM 570 C C . ASP A 1 80 ? -13.570 9.799 -0.420 1.00 93.44 80 ASP A C 1
ATOM 572 O O . ASP A 1 80 ? -13.575 11.005 -0.144 1.00 93.44 80 ASP A O 1
ATOM 576 N N . GLY A 1 81 ? -14.170 8.893 0.358 1.00 92.12 81 GLY A N 1
ATOM 577 C CA . GLY A 1 81 ? -14.896 9.212 1.578 1.00 92.12 81 GLY A CA 1
ATOM 578 C C . GLY A 1 81 ? -15.041 8.029 2.542 1.00 92.12 81 GLY A C 1
ATOM 579 O O . GLY A 1 81 ? -14.677 6.895 2.234 1.00 92.12 81 GLY A O 1
ATOM 580 N N . PRO A 1 82 ? -15.555 8.275 3.762 1.00 91.00 82 PRO A N 1
ATOM 581 C CA . PRO A 1 82 ? -15.764 7.228 4.762 1.00 91.00 82 PRO A CA 1
ATOM 582 C C . PRO A 1 82 ? -16.752 6.139 4.316 1.00 91.00 82 PRO A C 1
ATOM 584 O O . PRO A 1 82 ? -16.736 5.049 4.874 1.00 91.00 82 PRO A O 1
ATOM 587 N N . GLU A 1 83 ? -17.612 6.412 3.335 1.00 94.56 83 GLU A N 1
ATOM 588 C CA . GLU A 1 83 ? -18.530 5.437 2.740 1.00 94.56 83 GLU A CA 1
ATOM 589 C C . GLU A 1 83 ? -17.833 4.315 1.962 1.00 94.56 83 GLU A C 1
ATOM 591 O O . GLU A 1 83 ? -18.427 3.250 1.792 1.00 94.56 83 GLU A O 1
ATOM 596 N N . ASP A 1 84 ? -16.591 4.537 1.529 1.00 94.44 84 ASP A N 1
ATOM 597 C CA . ASP A 1 84 ? -15.782 3.530 0.840 1.00 94.44 84 ASP A CA 1
ATOM 598 C C . ASP A 1 84 ? -15.145 2.550 1.833 1.00 94.44 84 ASP A C 1
ATOM 600 O O . ASP A 1 84 ? -14.632 1.506 1.443 1.00 94.44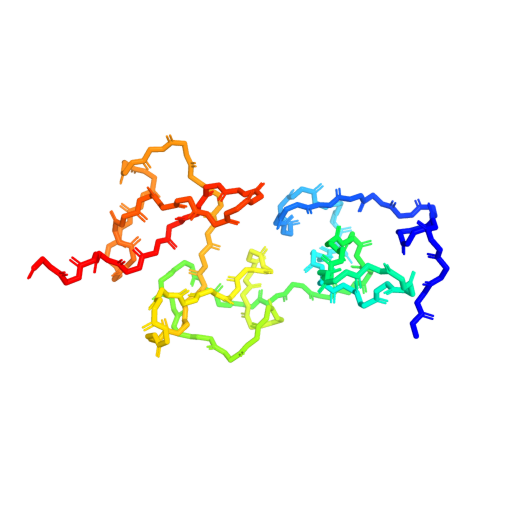 84 ASP A O 1
ATOM 604 N N . CYS A 1 85 ? -15.189 2.870 3.127 1.00 95.88 85 CYS A N 1
ATOM 605 C CA . CYS A 1 85 ? -14.511 2.135 4.177 1.00 95.88 85 CYS A CA 1
ATOM 606 C C . CYS A 1 85 ? -15.498 1.363 5.062 1.00 95.88 85 CYS A C 1
ATOM 608 O O . CYS A 1 85 ? -16.621 1.791 5.334 1.00 95.88 85 CYS A O 1
ATOM 610 N N . ALA A 1 86 ? -15.060 0.213 5.569 1.00 95.69 86 ALA A N 1
ATOM 611 C CA . ALA A 1 86 ? -15.823 -0.614 6.496 1.00 95.69 86 ALA A CA 1
ATOM 612 C C . ALA A 1 86 ? -14.914 -1.204 7.582 1.00 95.69 86 ALA A C 1
ATOM 614 O O . ALA A 1 86 ? -13.687 -1.140 7.490 1.00 95.69 86 ALA A O 1
ATOM 615 N N . ASP A 1 87 ? -15.523 -1.779 8.621 1.00 93.69 87 ASP A N 1
ATOM 616 C CA . ASP A 1 87 ? -14.782 -2.411 9.714 1.00 93.69 87 ASP A CA 1
ATOM 617 C C . ASP A 1 87 ? -13.803 -3.483 9.185 1.00 93.69 87 ASP A C 1
ATOM 619 O O . ASP A 1 87 ? -14.178 -4.269 8.309 1.00 93.69 87 ASP A O 1
ATOM 623 N N . PRO A 1 88 ? -12.567 -3.559 9.721 1.00 92.25 88 PRO A N 1
ATOM 624 C CA . PRO A 1 88 ? -12.049 -2.829 10.891 1.00 92.25 88 PRO A CA 1
ATOM 625 C C . PRO A 1 88 ? -11.433 -1.447 10.584 1.00 92.25 88 PRO A C 1
ATOM 627 O O . PRO A 1 88 ? -11.106 -0.702 11.506 1.00 92.25 88 PRO A O 1
ATOM 630 N N . ILE A 1 89 ? -11.280 -1.090 9.309 1.00 93.94 89 ILE A N 1
ATOM 631 C CA . ILE A 1 89 ? -10.596 0.122 8.836 1.00 93.94 89 ILE A CA 1
ATOM 632 C C . ILE A 1 89 ? -11.595 1.136 8.261 1.00 93.94 89 ILE A C 1
ATOM 634 O O . ILE A 1 89 ? -11.542 1.497 7.094 1.00 93.94 89 ILE A O 1
ATOM 638 N N . ALA A 1 90 ? -12.546 1.574 9.087 1.00 94.12 90 ALA A N 1
ATOM 639 C CA . ALA A 1 90 ? -13.717 2.345 8.658 1.00 94.12 90 ALA A CA 1
ATOM 640 C C . ALA A 1 90 ? -13.490 3.865 8.468 1.00 94.12 90 ALA A C 1
ATOM 642 O O . ALA A 1 90 ? -14.454 4.604 8.266 1.00 94.12 90 ALA A O 1
ATOM 643 N N . GLU A 1 91 ? -12.256 4.368 8.568 1.00 93.12 91 GLU A N 1
ATOM 644 C CA . GLU A 1 91 ? -11.950 5.790 8.360 1.00 93.12 91 GLU A CA 1
ATOM 645 C C . GLU A 1 91 ? -11.197 5.998 7.049 1.00 93.12 91 GLU A C 1
ATOM 647 O O . GLU A 1 91 ? -10.147 5.401 6.846 1.00 93.12 91 GLU A O 1
ATOM 652 N N . CYS A 1 92 ? -11.684 6.898 6.194 1.00 94.19 92 CYS A N 1
ATOM 653 C CA . CYS A 1 92 ? -10.916 7.362 5.044 1.00 94.19 92 CYS A CA 1
ATOM 654 C C . CYS A 1 92 ? -9.905 8.424 5.500 1.00 94.19 92 CYS A C 1
ATOM 656 O O . CYS A 1 92 ? -10.279 9.561 5.801 1.00 94.19 92 CYS A O 1
ATOM 658 N N . GLY A 1 93 ? -8.639 8.026 5.631 1.00 89.88 93 GLY A N 1
ATOM 659 C CA . GLY A 1 93 ? -7.567 8.833 6.210 1.00 89.88 93 GLY A CA 1
ATOM 660 C C . GLY A 1 93 ? -6.517 9.267 5.189 1.00 89.88 93 GLY A C 1
ATOM 661 O O . GLY A 1 93 ? -6.189 8.522 4.270 1.00 89.88 93 GLY A O 1
ATOM 662 N N . ASP A 1 94 ? -5.967 10.468 5.387 1.00 84.88 94 ASP A N 1
ATOM 663 C CA . ASP A 1 94 ? -4.870 11.013 4.580 1.00 84.88 94 ASP A CA 1
ATOM 664 C C . ASP A 1 94 ? -3.525 10.411 5.010 1.00 84.88 94 ASP A C 1
ATOM 666 O O . ASP A 1 94 ? -3.111 10.526 6.169 1.00 84.88 94 ASP A O 1
ATOM 670 N N . LEU A 1 95 ? -2.841 9.790 4.055 1.00 76.00 95 LEU A N 1
ATOM 671 C CA . LEU A 1 95 ? -1.504 9.232 4.183 1.00 76.00 95 LEU A CA 1
ATOM 672 C C . LEU A 1 95 ? -0.519 9.945 3.254 1.00 76.00 95 LEU A C 1
ATOM 674 O O . LEU A 1 95 ? 0.103 9.310 2.413 1.00 76.00 95 LEU A O 1
ATOM 678 N N . PHE A 1 96 ? -0.360 11.262 3.434 1.00 68.88 96 PHE A N 1
ATOM 679 C CA . PHE A 1 96 ? 0.605 12.190 2.801 1.00 68.88 96 PHE A CA 1
ATOM 680 C C . PHE A 1 96 ? 0.561 12.307 1.265 1.00 68.88 96 PHE A C 1
ATOM 682 O O . PHE A 1 96 ? 0.817 13.385 0.730 1.00 68.88 96 PHE A O 1
ATOM 689 N N . ILE A 1 97 ? 0.288 11.215 0.557 1.00 71.06 97 ILE A N 1
ATOM 690 C CA . ILE A 1 97 ? 0.289 11.059 -0.896 1.00 71.06 97 ILE A CA 1
ATOM 691 C C . ILE A 1 97 ? -1.044 10.501 -1.418 1.00 71.06 97 ILE A C 1
ATOM 693 O O . ILE A 1 97 ? -1.285 10.561 -2.620 1.00 71.06 97 ILE A O 1
ATOM 697 N N . MET A 1 98 ? -1.912 9.975 -0.545 1.00 82.50 98 MET A N 1
ATOM 698 C CA . MET A 1 98 ? -3.210 9.399 -0.912 1.00 82.50 98 MET A CA 1
ATOM 699 C C . MET A 1 98 ? -4.163 9.288 0.278 1.00 82.50 98 MET A C 1
ATOM 701 O O . MET A 1 98 ? -3.732 9.226 1.427 1.00 82.50 98 MET A O 1
ATOM 705 N N . MET A 1 99 ? -5.455 9.198 -0.029 1.00 91.94 99 MET A 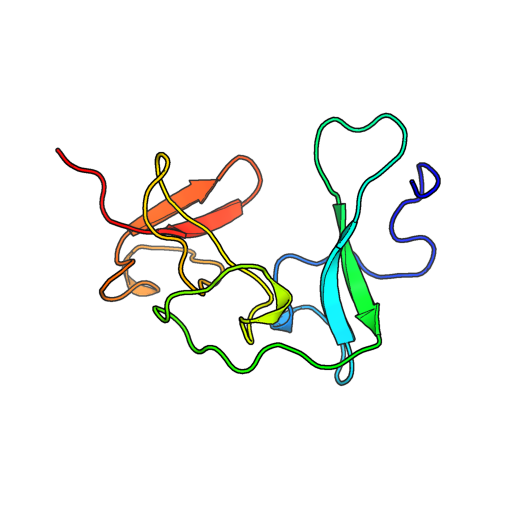N 1
ATOM 706 C CA . MET A 1 99 ? -6.504 8.832 0.917 1.00 91.94 99 MET A CA 1
ATOM 707 C C . MET A 1 99 ? -6.722 7.317 0.870 1.00 91.94 99 MET A C 1
ATOM 709 O O . MET A 1 99 ? -6.924 6.764 -0.211 1.00 91.94 99 MET A O 1
ATOM 713 N N . VAL A 1 100 ? -6.681 6.648 2.021 1.00 93.12 100 VAL A N 1
ATOM 714 C CA . VAL A 1 100 ? -6.912 5.197 2.136 1.00 93.12 100 VAL A CA 1
ATOM 715 C C . VAL A 1 100 ? -7.720 4.862 3.383 1.00 93.12 100 VAL A C 1
ATOM 717 O O . VAL A 1 100 ? -7.716 5.603 4.369 1.00 93.12 100 VAL A O 1
ATOM 720 N N . CYS A 1 101 ? -8.401 3.720 3.356 1.00 95.00 101 CYS A N 1
ATOM 721 C CA . CYS A 1 101 ? -9.130 3.233 4.519 1.00 95.00 101 CYS A CA 1
ATOM 722 C C . CYS A 1 101 ? -8.160 2.775 5.619 1.00 95.00 101 CYS A C 1
ATOM 724 O O . CYS A 1 101 ? -7.263 1.961 5.392 1.00 95.00 101 CYS A O 1
ATOM 726 N N . VAL A 1 102 ? -8.330 3.290 6.829 1.00 93.25 102 VAL A N 1
ATOM 727 C CA . VAL A 1 102 ? -7.471 3.018 7.984 1.00 93.25 102 VAL A CA 1
ATOM 728 C C . VAL A 1 102 ? -8.298 2.797 9.242 1.00 93.25 102 VAL A C 1
ATOM 730 O O . VAL A 1 102 ? -9.492 3.104 9.294 1.00 93.25 102 VAL A O 1
ATOM 733 N N . GLU A 1 103 ? -7.658 2.265 10.284 1.00 91.81 103 GLU A N 1
ATOM 734 C CA . GLU A 1 103 ? -8.300 2.133 11.590 1.00 91.81 103 GLU A CA 1
ATOM 735 C C . GLU A 1 103 ? -8.797 3.510 12.080 1.00 91.81 103 GLU A C 1
ATOM 737 O O . GLU A 1 103 ? -8.065 4.512 11.988 1.00 91.81 103 GLU A O 1
ATOM 742 N N . PRO A 1 104 ? -10.022 3.584 12.633 1.00 86.94 104 PRO A N 1
ATOM 743 C CA . PRO A 1 104 ? -10.516 4.798 13.259 1.00 86.94 104 PRO A CA 1
ATOM 744 C C . PRO A 1 104 ? -9.567 5.269 14.358 1.00 86.94 104 PRO A C 1
ATOM 746 O O . PRO A 1 104 ? -9.053 4.482 15.154 1.00 86.94 104 PRO A O 1
ATOM 749 N N . GLY A 1 105 ? -9.332 6.574 14.419 1.00 75.12 105 GLY A N 1
ATOM 750 C CA . GLY A 1 105 ? -8.393 7.140 15.376 1.00 75.12 105 GLY A CA 1
ATOM 751 C C . GLY A 1 105 ? -8.962 6.988 16.778 1.00 75.12 105 GLY A C 1
ATOM 752 O O . GLY A 1 105 ? -10.123 7.336 17.008 1.00 75.12 105 GLY A O 1
ATOM 753 N N . ALA A 1 106 ? -8.161 6.496 17.726 1.00 57.56 106 ALA A N 1
ATOM 754 C CA . ALA A 1 106 ? -8.527 6.586 19.134 1.00 57.56 106 ALA A CA 1
ATOM 755 C C . ALA A 1 106 ? -8.735 8.073 19.474 1.00 57.56 106 ALA A C 1
ATOM 757 O O . ALA A 1 106 ? -7.796 8.867 19.387 1.00 57.56 106 ALA A O 1
ATOM 758 N N . LYS A 1 107 ? -9.982 8.452 19.770 1.00 44.66 107 LYS A N 1
ATOM 759 C CA . LYS A 1 107 ? -10.324 9.794 20.254 1.00 44.66 107 LYS A CA 1
ATOM 760 C C . LYS A 1 107 ? -9.857 10.002 21.686 1.00 44.66 107 LYS A C 1
ATOM 762 O O . LYS A 1 107 ? -9.941 9.034 22.474 1.00 44.66 107 LYS A O 1
#

Secondary structure (DSSP, 8-state):
-B-SSTTTTSPB-SSGGGSPTTEEEEEEPBTT-SSPEEEEEESPPP-B-TT-B-SSGGGBTTS-EE-STT---EE--B-SSGGG--TTS-EEEE-SS-EEEEPPP--